Protein AF-G8U131-F1 (afdb_monomer_lite)

Secondary structure (DSSP, 8-state):
-HHHHHHHHHHHT-HHHHHHHHHHHHHHHHHHHTT-HHHHHHHHHHHHHHHHHHHHH-

Foldseek 3Di:
DVVVVVVVCVLPVPVVLVVLQVVLLVVLVVCVVVVNNVVSVVSNVCSNVVSVVVVVVD

pLDDT: mean 74.75, std 7.17, range [53.78, 84.25]

Radius of gyration: 12.65 Å; chains: 1; bounding box: 29×23×32 Å

Organism: Sulfobacillus acidophilus (strain ATCC 700253 / DSM 10332 / NAL) (NCBI:txid679936)

Sequence (58 aa):
MKWLKEIWNLFVDDGPLALIAILTLGVAVIVAHLGRPNWAGVIIFLGVAGGLWWRTRN

Structure (mmCIF, N/CA/C/O backbone):
data_AF-G8U131-F1
#
_entry.id   AF-G8U131-F1
#
loop_
_atom_site.group_PDB
_atom_site.id
_atom_site.type_symbol
_atom_site.label_atom_id
_atom_site.label_alt_id
_atom_site.label_comp_id
_atom_site.label_asym_id
_atom_site.label_entity_id
_atom_site.label_seq_id
_atom_site.pdbx_PDB_ins_code
_atom_site.Cartn_x
_atom_site.Cartn_y
_atom_site.Cartn_z
_atom_site.occupancy
_atom_site.B_iso_or_equiv
_atom_site.auth_seq_id
_atom_site.auth_comp_id
_atom_site.auth_asym_id
_atom_site.auth_atom_id
_atom_site.pdbx_PDB_model_num
ATOM 1 N N . MET A 1 1 ? 16.795 -14.286 2.794 1.00 53.78 1 MET A N 1
ATOM 2 C CA . MET A 1 1 ? 16.976 -12.916 2.249 1.00 53.78 1 MET A CA 1
ATOM 3 C C . MET A 1 1 ? 16.607 -12.762 0.768 1.00 53.78 1 MET A C 1
ATOM 5 O O . MET A 1 1 ? 16.308 -11.644 0.381 1.00 53.78 1 MET A O 1
ATOM 9 N N . LYS A 1 2 ? 16.577 -13.827 -0.058 1.00 65.38 2 LYS A N 1
ATOM 10 C CA . LYS A 1 2 ? 16.127 -13.738 -1.468 1.00 65.38 2 LYS A CA 1
ATOM 11 C C . LYS A 1 2 ? 14.669 -13.279 -1.620 1.00 65.38 2 LYS A C 1
ATOM 13 O O . LYS A 1 2 ? 14.416 -12.371 -2.392 1.00 65.38 2 LYS A O 1
ATOM 18 N N . TRP A 1 3 ? 13.770 -13.807 -0.791 1.00 71.88 3 TRP A N 1
ATOM 19 C CA . TRP A 1 3 ? 12.345 -13.451 -0.800 1.00 71.88 3 TRP A CA 1
ATOM 20 C C . TRP A 1 3 ? 12.076 -11.954 -0.575 1.00 71.88 3 TRP A C 1
ATOM 22 O O . TRP A 1 3 ? 11.283 -11.344 -1.280 1.00 71.88 3 TRP A O 1
ATOM 32 N N . LEU A 1 4 ? 12.799 -11.332 0.363 1.00 67.38 4 LEU A N 1
ATOM 33 C CA . LEU A 1 4 ? 12.665 -9.896 0.625 1.00 67.38 4 LEU A CA 1
ATOM 34 C C . LEU A 1 4 ? 13.131 -9.057 -0.576 1.00 67.38 4 LEU A C 1
ATOM 36 O O . LEU A 1 4 ? 12.549 -8.019 -0.860 1.00 67.38 4 LEU A O 1
ATOM 40 N N . LYS A 1 5 ? 14.164 -9.530 -1.291 1.00 67.81 5 LYS A N 1
ATOM 41 C CA . LYS A 1 5 ? 14.658 -8.915 -2.531 1.00 67.81 5 LYS A CA 1
ATOM 42 C C . LYS A 1 5 ? 13.689 -9.092 -3.696 1.00 67.81 5 LYS A C 1
ATOM 44 O O . LYS A 1 5 ? 13.550 -8.167 -4.476 1.00 67.81 5 LYS A O 1
ATOM 49 N N . GLU A 1 6 ? 13.025 -10.239 -3.812 1.00 67.12 6 GLU A N 1
ATOM 50 C CA . GLU A 1 6 ? 11.995 -10.454 -4.836 1.00 67.12 6 GLU A CA 1
ATOM 51 C C . GLU A 1 6 ? 10.806 -9.531 -4.624 1.00 67.12 6 GLU A C 1
ATOM 53 O O . GLU A 1 6 ? 10.392 -8.878 -5.570 1.00 67.12 6 GLU A O 1
ATOM 58 N N . ILE A 1 7 ? 10.316 -9.408 -3.388 1.00 64.00 7 ILE A N 1
ATOM 59 C CA . ILE A 1 7 ? 9.253 -8.453 -3.060 1.00 64.00 7 ILE A CA 1
ATOM 60 C C . ILE A 1 7 ? 9.727 -7.027 -3.340 1.00 64.00 7 ILE A C 1
ATOM 62 O O . ILE A 1 7 ? 9.013 -6.265 -3.978 1.00 64.00 7 ILE A O 1
ATOM 66 N N . TRP A 1 8 ? 10.941 -6.675 -2.914 1.00 63.50 8 TRP A N 1
ATOM 67 C CA . TRP A 1 8 ? 11.505 -5.353 -3.174 1.00 63.50 8 TRP A CA 1
ATOM 68 C C . TRP A 1 8 ? 11.595 -5.044 -4.670 1.00 63.50 8 TRP A C 1
ATOM 70 O O . TRP A 1 8 ? 11.127 -3.995 -5.085 1.00 63.50 8 TRP A O 1
ATOM 80 N N . ASN A 1 9 ? 12.106 -5.962 -5.491 1.00 67.00 9 ASN A N 1
ATOM 81 C CA . ASN A 1 9 ? 12.141 -5.792 -6.944 1.00 67.00 9 ASN A CA 1
ATOM 82 C C . ASN A 1 9 ? 10.728 -5.704 -7.540 1.00 67.00 9 ASN A C 1
ATOM 84 O O . ASN A 1 9 ? 10.487 -4.873 -8.404 1.00 67.00 9 ASN A O 1
ATOM 88 N N . LEU A 1 10 ? 9.758 -6.466 -7.027 1.00 63.97 10 LEU A N 1
ATOM 89 C CA . LEU A 1 10 ? 8.358 -6.384 -7.463 1.00 63.97 10 LEU A CA 1
ATOM 90 C C . LEU A 1 10 ? 7.709 -5.025 -7.157 1.00 63.97 10 LEU A C 1
ATOM 92 O O . LEU A 1 10 ? 6.788 -4.611 -7.850 1.00 63.97 10 LEU A O 1
ATOM 96 N N . PHE A 1 11 ? 8.177 -4.334 -6.116 1.00 62.06 11 PHE A N 1
ATOM 97 C CA . PHE A 1 11 ? 7.695 -3.004 -5.744 1.00 62.06 11 PHE A CA 1
ATOM 98 C C . PHE A 1 11 ? 8.557 -1.859 -6.288 1.00 62.06 11 PHE A C 1
ATOM 100 O O . PHE A 1 11 ? 8.055 -0.748 -6.376 1.00 62.06 11 PHE A O 1
ATOM 107 N N . VAL A 1 12 ? 9.829 -2.085 -6.624 1.00 63.06 12 VAL A N 1
ATOM 108 C CA . VAL A 1 12 ? 10.763 -1.036 -7.073 1.00 63.06 12 VAL A CA 1
ATOM 109 C C . VAL A 1 12 ? 10.959 -1.039 -8.586 1.00 63.06 12 VAL A C 1
ATOM 111 O O . VAL A 1 12 ? 11.022 0.038 -9.174 1.00 63.06 12 VAL A O 1
ATOM 114 N N . ASP A 1 13 ?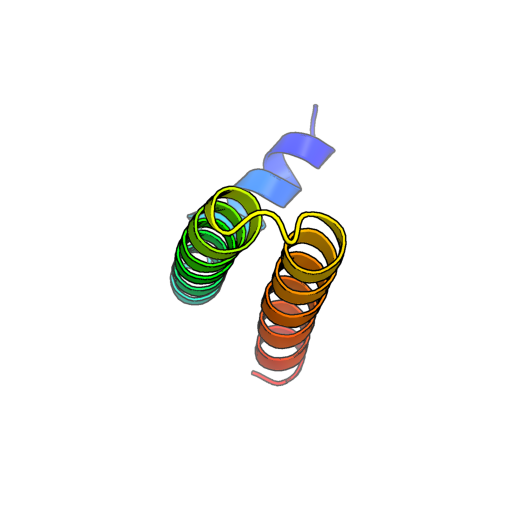 11.004 -2.210 -9.223 1.00 64.94 13 ASP A N 1
ATOM 115 C CA . ASP A 1 13 ? 11.184 -2.313 -10.675 1.00 64.94 13 ASP A CA 1
ATOM 116 C C . ASP A 1 13 ? 9.854 -2.115 -11.430 1.00 64.94 13 ASP A C 1
ATOM 118 O O . ASP A 1 13 ? 9.844 -1.563 -12.530 1.00 64.94 13 ASP A O 1
ATOM 122 N N . ASP A 1 14 ? 8.710 -2.470 -10.827 1.00 67.69 14 ASP A N 1
ATOM 123 C CA . ASP A 1 14 ? 7.377 -2.186 -11.378 1.00 67.69 14 ASP A CA 1
ATOM 124 C C . ASP A 1 14 ? 6.827 -0.857 -10.821 1.00 67.69 14 ASP A C 1
ATOM 126 O O . ASP A 1 14 ? 5.969 -0.809 -9.933 1.00 67.69 14 ASP A O 1
ATOM 130 N N . GLY A 1 15 ? 7.294 0.254 -11.401 1.00 70.31 15 GLY A N 1
ATOM 131 C CA . GLY A 1 15 ? 6.858 1.620 -11.070 1.00 70.31 15 GLY A CA 1
ATOM 132 C C . GLY A 1 15 ? 5.333 1.827 -10.925 1.00 70.31 15 GLY A C 1
ATOM 133 O O . GLY A 1 15 ? 4.916 2.520 -9.994 1.00 70.31 15 GLY A O 1
ATOM 134 N N . PRO A 1 16 ? 4.465 1.217 -11.760 1.00 74.31 16 PRO A N 1
ATOM 135 C CA . PRO A 1 16 ? 3.012 1.319 -11.599 1.00 74.31 16 PRO A CA 1
ATOM 136 C 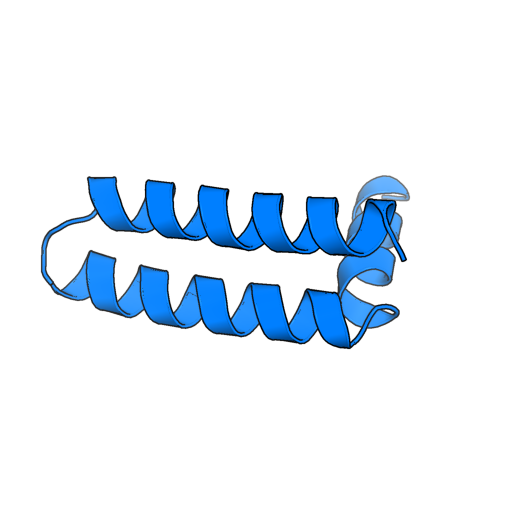C . PRO A 1 16 ? 2.488 0.660 -10.314 1.00 74.31 16 PRO A C 1
ATOM 138 O O . PRO A 1 16 ? 1.595 1.195 -9.659 1.00 74.31 16 PRO A O 1
ATOM 141 N N . LEU A 1 17 ? 3.054 -0.488 -9.932 1.00 72.81 17 LEU A N 1
ATOM 142 C CA . LEU A 1 17 ? 2.686 -1.230 -8.723 1.00 72.81 17 LEU A CA 1
ATOM 143 C C . LEU A 1 17 ? 3.152 -0.487 -7.470 1.00 72.81 17 LEU A C 1
ATOM 145 O O . LEU A 1 17 ? 2.394 -0.377 -6.506 1.00 72.81 17 LEU A O 1
ATOM 149 N N . ALA A 1 18 ? 4.349 0.102 -7.527 1.00 73.62 18 ALA A N 1
ATOM 150 C CA . ALA A 1 18 ? 4.873 1.002 -6.502 1.00 73.62 18 ALA A CA 1
ATOM 151 C C . ALA A 1 18 ? 3.911 2.169 -6.233 1.00 73.62 18 ALA A C 1
ATOM 153 O O . ALA A 1 18 ? 3.562 2.458 -5.087 1.00 73.62 18 ALA A O 1
ATOM 154 N N . LEU A 1 19 ? 3.441 2.814 -7.305 1.00 77.88 19 LEU A N 1
ATOM 155 C CA . LEU A 1 19 ? 2.546 3.965 -7.225 1.00 77.88 19 LEU A CA 1
ATOM 156 C C . LEU A 1 19 ? 1.194 3.583 -6.607 1.00 77.88 19 LEU A C 1
ATOM 158 O O . LEU A 1 19 ? 0.703 4.272 -5.712 1.00 77.88 19 LEU A O 1
ATOM 162 N N . ILE A 1 20 ? 0.616 2.456 -7.040 1.00 79.88 20 ILE A N 1
ATOM 163 C CA . ILE A 1 20 ? -0.640 1.923 -6.493 1.00 79.88 20 ILE A CA 1
ATOM 164 C C . ILE A 1 20 ? -0.473 1.595 -5.008 1.00 79.88 20 ILE A C 1
ATOM 166 O O . ILE A 1 20 ? -1.333 1.953 -4.204 1.00 79.88 20 ILE A O 1
ATOM 170 N N . ALA A 1 21 ? 0.637 0.972 -4.615 1.00 76.00 21 ALA A N 1
ATOM 171 C CA . ALA A 1 21 ? 0.906 0.623 -3.225 1.00 76.00 21 ALA A CA 1
ATOM 172 C C . ALA A 1 21 ? 1.013 1.860 -2.322 1.00 76.00 21 ALA A C 1
ATOM 174 O O . ALA A 1 21 ? 0.392 1.897 -1.258 1.00 76.00 21 ALA A O 1
ATOM 175 N N . ILE A 1 22 ? 1.734 2.896 -2.766 1.00 80.69 22 ILE A N 1
ATOM 176 C CA . ILE A 1 22 ? 1.884 4.161 -2.033 1.00 80.69 22 ILE A CA 1
ATOM 177 C C . ILE A 1 22 ? 0.537 4.879 -1.901 1.00 80.69 22 ILE A C 1
ATOM 179 O O . ILE A 1 22 ? 0.177 5.307 -0.804 1.00 80.69 22 ILE A O 1
ATOM 183 N N . LEU A 1 23 ? -0.237 4.974 -2.988 1.00 79.88 23 LEU A N 1
ATOM 184 C CA . LEU A 1 23 ? -1.572 5.580 -2.962 1.00 79.88 23 LEU A CA 1
ATOM 185 C C . LEU A 1 23 ? -2.506 4.827 -2.009 1.00 79.88 23 LEU A C 1
ATOM 187 O O . LEU A 1 23 ? -3.199 5.441 -1.200 1.00 79.88 23 LEU A O 1
ATOM 191 N N . THR A 1 24 ? -2.477 3.496 -2.054 1.00 81.75 24 THR A N 1
ATOM 192 C CA . THR A 1 24 ? -3.316 2.651 -1.198 1.00 81.75 24 THR A CA 1
ATOM 193 C C . THR A 1 24 ? -2.944 2.810 0.278 1.00 81.75 24 THR A C 1
ATOM 195 O O . THR A 1 24 ? -3.829 2.962 1.122 1.00 81.75 24 THR A O 1
ATOM 198 N N . LEU A 1 25 ? -1.646 2.839 0.601 1.00 79.75 25 LEU A N 1
ATOM 199 C CA . LEU A 1 25 ? -1.159 3.099 1.957 1.00 79.75 25 LEU A CA 1
ATOM 200 C C . LEU A 1 25 ? -1.570 4.489 2.453 1.00 79.75 25 LEU A C 1
ATOM 202 O O . LEU A 1 25 ? -2.038 4.613 3.583 1.00 79.75 25 LEU A O 1
ATOM 206 N N . GLY A 1 26 ? -1.464 5.522 1.613 1.00 80.62 26 GLY A N 1
ATOM 207 C CA . GLY A 1 26 ? -1.891 6.879 1.959 1.00 80.62 26 GLY A CA 1
ATOM 208 C C . GLY A 1 26 ? -3.379 6.955 2.314 1.00 80.62 26 GLY A C 1
ATOM 209 O O . GLY A 1 26 ? -3.742 7.492 3.362 1.00 80.62 26 GLY A O 1
ATOM 210 N N . VAL A 1 27 ? -4.243 6.349 1.494 1.00 81.50 27 VAL A N 1
ATOM 211 C CA . VAL A 1 27 ? -5.692 6.293 1.761 1.00 81.50 27 VAL A CA 1
ATOM 212 C C . VAL A 1 27 ? -5.985 5.502 3.036 1.00 81.50 27 VAL A C 1
ATOM 214 O O . VAL A 1 27 ? -6.810 5.919 3.848 1.00 81.50 27 VAL A O 1
ATOM 217 N N . ALA A 1 28 ? -5.286 4.390 3.260 1.00 78.88 28 ALA A N 1
ATOM 218 C CA . ALA A 1 28 ? -5.462 3.580 4.456 1.00 78.88 28 ALA A CA 1
ATOM 219 C C . ALA A 1 28 ? -5.081 4.325 5.741 1.00 78.88 28 ALA A C 1
ATOM 221 O O . ALA A 1 28 ? -5.803 4.229 6.731 1.00 78.88 28 ALA A O 1
ATOM 222 N N . VAL A 1 29 ? -3.998 5.108 5.720 1.00 80.88 29 VAL A N 1
ATOM 223 C CA . VAL A 1 29 ? -3.592 5.956 6.851 1.00 80.88 29 VAL A CA 1
ATOM 224 C C . VAL A 1 29 ? -4.655 7.013 7.143 1.00 80.88 29 VAL A C 1
ATOM 226 O O . VAL A 1 29 ? -5.040 7.171 8.299 1.00 80.88 29 VAL A O 1
ATOM 229 N N . ILE A 1 30 ? -5.192 7.681 6.116 1.00 82.44 30 ILE A N 1
ATOM 230 C CA . ILE A 1 30 ? -6.270 8.671 6.278 1.00 82.44 30 ILE A CA 1
ATOM 231 C C . ILE A 1 30 ? -7.514 8.019 6.900 1.00 82.44 30 ILE A C 1
ATOM 233 O O . ILE A 1 30 ? -8.076 8.536 7.863 1.00 82.44 30 ILE A O 1
ATOM 237 N N . VAL A 1 31 ? -7.923 6.850 6.402 1.00 80.88 31 VAL A N 1
ATOM 238 C CA . VAL A 1 31 ? -9.106 6.128 6.902 1.00 80.88 31 VAL A CA 1
ATOM 239 C C . VAL A 1 31 ? -8.903 5.585 8.318 1.00 80.88 31 VAL A C 1
ATOM 241 O O . VAL A 1 31 ? -9.830 5.622 9.131 1.00 80.88 31 VAL A O 1
ATOM 244 N N . ALA A 1 32 ? -7.692 5.136 8.648 1.00 77.62 32 ALA A N 1
ATOM 245 C CA . ALA A 1 32 ? -7.335 4.759 10.010 1.00 77.62 32 ALA A CA 1
ATOM 246 C C . ALA A 1 32 ? -7.408 5.969 10.956 1.00 77.62 32 ALA A C 1
ATOM 248 O O . ALA A 1 32 ? -7.936 5.846 12.061 1.00 77.62 32 ALA A O 1
ATOM 249 N N . HIS A 1 33 ? -6.960 7.145 10.503 1.00 81.00 33 HIS A N 1
ATOM 250 C CA . HIS A 1 33 ? -7.010 8.387 11.278 1.00 81.00 33 HIS A CA 1
ATOM 251 C C . HIS A 1 33 ? -8.443 8.889 11.523 1.00 81.00 33 HIS A C 1
ATOM 253 O O . HIS A 1 33 ? -8.715 9.499 12.551 1.00 81.00 33 HIS A O 1
ATOM 259 N N . LEU A 1 34 ? -9.390 8.561 10.636 1.00 84.19 34 LEU A N 1
ATOM 260 C CA . LEU A 1 34 ? -10.825 8.840 10.799 1.00 84.19 34 LEU A CA 1
ATOM 261 C C . LEU A 1 34 ? -11.535 7.894 11.793 1.00 84.19 34 LEU A C 1
ATOM 263 O O . LEU A 1 34 ? -12.765 7.881 11.871 1.00 84.19 34 LEU A O 1
ATOM 267 N N . GLY A 1 35 ? -10.788 7.076 12.542 1.00 81.06 35 GLY A N 1
ATOM 268 C CA . GLY A 1 35 ? -11.337 6.189 13.571 1.00 81.06 35 GLY A CA 1
ATOM 269 C C . GLY A 1 35 ? -12.009 4.930 13.019 1.00 81.06 35 GLY A C 1
ATOM 270 O O . GLY A 1 35 ? -12.771 4.278 13.732 1.00 81.06 35 GLY A O 1
ATOM 271 N N . ARG A 1 36 ? -11.738 4.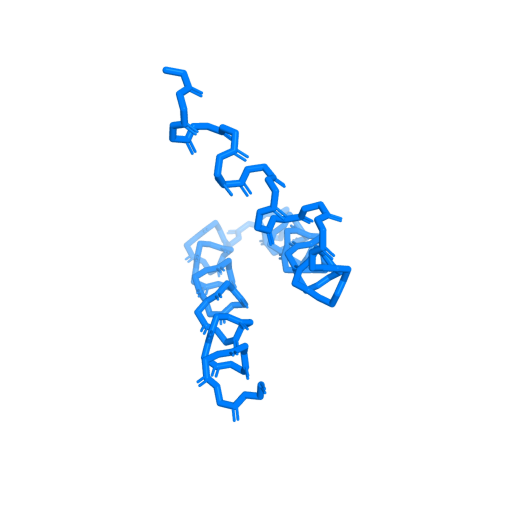557 11.758 1.00 76.62 36 ARG A N 1
ATOM 272 C CA 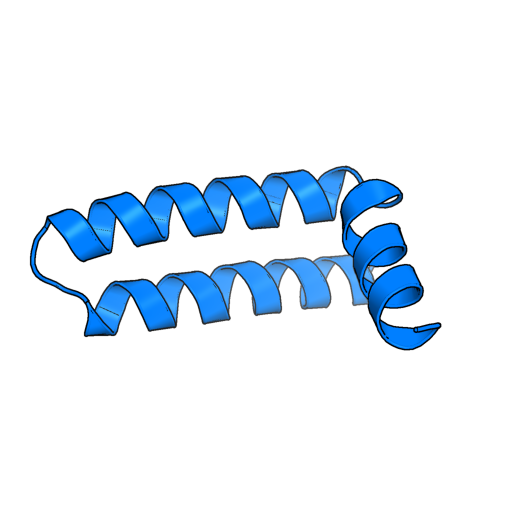. ARG A 1 36 ? -12.258 3.330 11.123 1.00 76.62 36 ARG A CA 1
ATOM 273 C C . ARG A 1 36 ? -11.136 2.352 10.741 1.00 76.62 36 ARG A C 1
ATOM 275 O O . ARG A 1 36 ? -10.985 2.023 9.563 1.00 76.62 36 ARG A O 1
ATOM 282 N N . PRO A 1 37 ? -10.375 1.820 11.716 1.00 71.31 37 PRO A N 1
ATOM 283 C CA . PRO A 1 37 ? -9.217 0.959 11.450 1.00 71.31 37 PRO A CA 1
ATOM 284 C C . PRO A 1 37 ? -9.574 -0.321 10.677 1.00 71.31 37 PRO A C 1
ATOM 286 O O . PRO A 1 37 ? -8.809 -0.754 9.819 1.00 71.31 37 PRO A O 1
ATOM 289 N N . ASN A 1 38 ? -10.772 -0.878 10.891 1.00 78.00 38 ASN A N 1
ATOM 290 C CA . ASN A 1 38 ? -11.241 -2.064 10.162 1.00 78.00 38 ASN A CA 1
ATOM 291 C C . ASN A 1 38 ? -11.373 -1.815 8.650 1.00 78.00 38 ASN A C 1
ATOM 293 O O . ASN A 1 38 ? -11.133 -2.714 7.851 1.00 78.00 38 ASN A O 1
ATOM 297 N N . TRP A 1 39 ? -11.720 -0.591 8.247 1.00 78.94 39 TRP A N 1
ATOM 298 C CA . TRP A 1 39 ? -11.864 -0.224 6.837 1.00 78.94 39 TRP A CA 1
ATOM 299 C C . TRP A 1 39 ? -10.517 0.082 6.179 1.00 78.94 39 TRP A C 1
ATOM 301 O O . TRP A 1 39 ? -10.350 -0.182 4.992 1.00 78.94 39 TRP A O 1
ATOM 311 N N . ALA A 1 40 ? -9.534 0.562 6.946 1.00 74.75 40 ALA A N 1
ATOM 312 C CA . ALA A 1 40 ? -8.179 0.789 6.450 1.00 74.75 40 ALA A CA 1
ATOM 313 C C . ALA A 1 40 ? -7.527 -0.514 5.957 1.00 74.75 40 ALA A C 1
ATOM 315 O O . ALA A 1 40 ? -6.959 -0.543 4.867 1.00 74.75 40 ALA A O 1
ATOM 316 N N . GLY A 1 41 ? -7.679 -1.612 6.709 1.00 73.75 41 GLY A N 1
ATOM 317 C CA . GLY A 1 41 ? -7.180 -2.929 6.296 1.00 73.75 41 GLY A CA 1
ATOM 318 C C . GLY A 1 41 ? -7.829 -3.440 5.004 1.00 73.75 41 GLY A C 1
ATOM 319 O O . GLY A 1 41 ? -7.137 -3.960 4.131 1.00 73.75 41 GLY A O 1
ATOM 320 N N . VAL A 1 42 ? -9.140 -3.226 4.842 1.00 81.69 42 VAL A N 1
ATOM 321 C CA . VAL A 1 42 ? -9.879 -3.603 3.622 1.00 81.69 42 VAL A CA 1
ATOM 322 C C . VAL A 1 42 ? -9.397 -2.802 2.412 1.00 81.69 42 VAL A C 1
ATOM 324 O O . VAL A 1 42 ? -9.214 -3.365 1.338 1.00 81.69 42 VAL A O 1
ATOM 327 N N . ILE A 1 43 ? -9.139 -1.505 2.583 1.00 80.94 43 ILE A N 1
ATOM 328 C CA . ILE A 1 43 ? -8.628 -0.642 1.511 1.00 80.94 43 ILE A CA 1
ATOM 329 C C . ILE A 1 43 ? -7.226 -1.077 1.077 1.00 80.94 43 ILE A C 1
ATOM 331 O O . ILE A 1 43 ? -6.976 -1.175 -0.123 1.00 80.94 43 ILE A O 1
ATOM 335 N N . ILE A 1 44 ? -6.344 -1.408 2.028 1.00 79.12 44 ILE A N 1
ATOM 336 C CA . ILE A 1 44 ? -5.010 -1.957 1.728 1.00 79.12 44 ILE A CA 1
ATOM 337 C C . ILE A 1 44 ? -5.135 -3.244 0.923 1.00 79.12 44 ILE A C 1
ATOM 339 O O . ILE A 1 44 ? -4.504 -3.383 -0.124 1.00 79.12 44 ILE A O 1
ATOM 343 N N . PHE A 1 45 ? -5.977 -4.167 1.388 1.00 80.88 45 PHE A N 1
ATOM 344 C CA . PHE A 1 45 ? -6.186 -5.442 0.718 1.00 80.88 45 PHE A CA 1
ATOM 345 C C . PHE A 1 45 ? -6.689 -5.254 -0.718 1.00 80.88 45 PHE A C 1
ATOM 347 O O . PHE A 1 45 ? -6.126 -5.836 -1.642 1.00 80.88 45 PHE A O 1
ATOM 354 N N . LEU A 1 46 ? -7.698 -4.402 -0.924 1.00 84.25 46 LEU A N 1
ATOM 355 C CA . LEU A 1 46 ? -8.274 -4.154 -2.245 1.00 84.25 46 LEU A CA 1
ATOM 356 C C . LEU A 1 46 ? -7.305 -3.442 -3.193 1.00 84.25 46 LEU A C 1
ATOM 358 O O . LEU A 1 46 ? -7.243 -3.808 -4.365 1.00 84.25 46 LEU A O 1
ATOM 362 N N . GLY A 1 47 ? -6.533 -2.463 -2.717 1.00 80.94 47 GLY A N 1
ATOM 363 C CA . GLY A 1 47 ? -5.570 -1.760 -3.567 1.00 80.94 47 GLY A CA 1
ATOM 364 C C . GLY A 1 47 ? -4.399 -2.646 -3.993 1.00 80.94 47 GLY A C 1
ATOM 365 O O . GLY A 1 47 ? -4.028 -2.654 -5.166 1.00 80.94 47 GLY A O 1
ATOM 366 N N . VAL A 1 48 ? -3.874 -3.474 -3.082 1.00 79.56 48 VAL A N 1
ATOM 367 C CA . VAL A 1 48 ? -2.810 -4.438 -3.409 1.00 79.56 48 VAL A CA 1
ATOM 368 C C . VAL A 1 48 ? -3.335 -5.552 -4.320 1.00 79.56 48 VAL A C 1
ATOM 370 O O . VAL A 1 48 ? -2.707 -5.855 -5.334 1.00 79.56 48 VAL A O 1
ATOM 373 N N . ALA A 1 49 ? -4.501 -6.131 -4.016 1.00 81.25 49 ALA A N 1
ATOM 374 C CA . ALA A 1 49 ? -5.111 -7.170 -4.847 1.00 81.25 49 ALA A CA 1
ATOM 375 C C . ALA A 1 49 ? -5.465 -6.651 -6.250 1.00 81.25 49 ALA A C 1
ATOM 377 O O . ALA A 1 49 ? -5.209 -7.335 -7.239 1.00 81.25 49 ALA A O 1
ATOM 378 N N . GLY A 1 50 ? -5.996 -5.428 -6.350 1.00 82.81 50 GLY A N 1
ATOM 379 C CA . GLY A 1 50 ? -6.288 -4.771 -7.622 1.00 82.81 50 GLY A CA 1
ATOM 380 C C . GLY A 1 50 ? -5.029 -4.487 -8.442 1.00 82.81 50 GLY A C 1
ATOM 381 O O . GLY A 1 50 ? -5.007 -4.767 -9.640 1.00 82.81 50 GLY A O 1
ATOM 382 N N . GLY A 1 51 ? -3.958 -4.007 -7.801 1.00 78.62 51 GLY A N 1
ATOM 383 C CA . GLY A 1 51 ? -2.664 -3.791 -8.456 1.00 78.62 51 GLY A CA 1
ATOM 384 C C . GLY A 1 51 ? -2.048 -5.085 -8.998 1.00 78.62 51 GLY A C 1
ATOM 385 O O . GLY A 1 51 ? -1.600 -5.127 -10.143 1.00 78.62 51 GLY A O 1
ATOM 386 N N . LEU A 1 52 ? -2.095 -6.168 -8.216 1.00 76.44 52 LEU A N 1
ATOM 387 C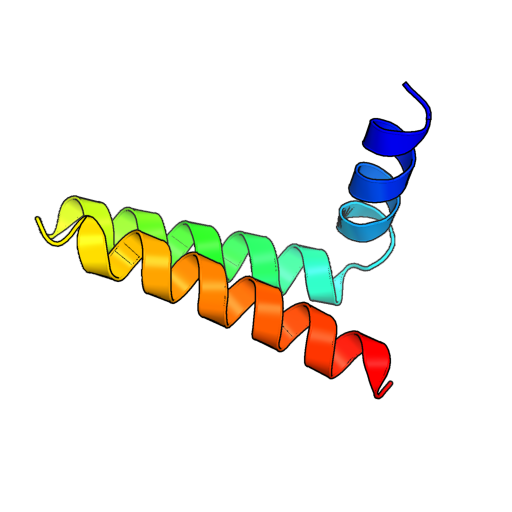 CA . LEU A 1 52 ? -1.616 -7.491 -8.637 1.00 76.44 52 LEU A CA 1
ATOM 388 C C . LEU A 1 52 ? -2.478 -8.105 -9.750 1.00 76.44 52 LEU A C 1
ATOM 390 O O . LEU A 1 52 ? -1.948 -8.695 -10.693 1.00 76.44 52 LEU A O 1
ATOM 394 N N . TRP A 1 53 ? -3.802 -7.950 -9.683 1.00 80.56 53 TRP A N 1
ATOM 395 C CA . TRP A 1 53 ? -4.709 -8.394 -10.743 1.00 80.56 53 TRP A CA 1
ATOM 396 C C . TRP A 1 53 ? -4.448 -7.658 -12.060 1.00 80.56 53 TRP A C 1
ATOM 398 O O . TRP A 1 53 ? -4.405 -8.271 -13.124 1.00 80.56 53 TRP A O 1
ATOM 408 N N . TRP A 1 54 ? -4.254 -6.338 -12.001 1.00 77.88 54 TRP A N 1
ATOM 409 C CA . TRP A 1 54 ? -3.919 -5.549 -13.183 1.00 77.88 54 TRP A CA 1
ATOM 410 C C . TRP A 1 54 ? -2.591 -6.006 -13.790 1.00 77.88 54 TRP A C 1
ATOM 412 O O . TRP A 1 54 ? -2.507 -6.220 -14.996 1.00 77.88 54 TRP A O 1
ATOM 422 N N . ARG A 1 55 ? -1.576 -6.238 -12.949 1.00 68.94 55 ARG A N 1
ATOM 423 C CA . ARG A 1 55 ? -0.259 -6.703 -13.395 1.00 68.94 55 ARG A CA 1
ATOM 424 C C . ARG A 1 55 ? -0.272 -8.106 -13.996 1.00 68.94 55 ARG A C 1
ATOM 426 O O . ARG A 1 55 ? 0.468 -8.373 -14.925 1.00 68.94 55 ARG A O 1
ATOM 433 N N . THR A 1 56 ? -1.098 -9.012 -13.485 1.00 74.44 56 THR A N 1
ATOM 434 C CA . THR A 1 56 ? -1.200 -10.374 -14.041 1.00 74.44 56 THR A CA 1
ATOM 435 C C . THR A 1 56 ? -1.923 -10.421 -15.388 1.00 74.44 56 THR A C 1
ATOM 437 O O . THR A 1 56 ? -1.796 -11.412 -16.104 1.00 74.44 56 THR A O 1
ATOM 440 N N . ARG A 1 57 ? -2.663 -9.365 -15.757 1.00 68.88 57 ARG A N 1
ATOM 441 C CA . ARG A 1 57 ? -3.338 -9.250 -17.059 1.00 68.88 57 ARG A CA 1
ATOM 442 C C . ARG A 1 57 ? -2.568 -8.468 -18.130 1.00 68.88 57 ARG A C 1
ATOM 444 O O . ARG A 1 57 ? -2.962 -8.576 -19.289 1.00 68.88 57 ARG A O 1
ATOM 451 N N . ASN A 1 58 ? -1.536 -7.707 -17.758 1.00 59.31 58 ASN A N 1
ATOM 452 C CA . ASN A 1 58 ? -0.732 -6.850 -18.643 1.00 59.31 58 ASN A CA 1
ATOM 453 C C . ASN A 1 58 ? 0.747 -7.248 -18.613 1.00 5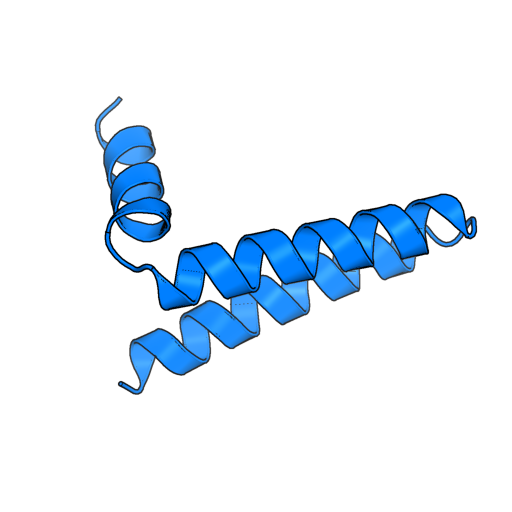9.31 58 ASN A C 1
ATOM 455 O O . ASN A 1 58 ? 1.306 -7.465 -19.706 1.00 59.31 58 ASN A O 1
#